Protein AF-A0A6A6Z0R4-F1 (afdb_monomer_lite)

Sequence (86 aa):
MPRTSNDIDYVKWKDPRTKTAKEPPLKPWPMPEFSPLPINDWYDPGEACVTPGLNRHNPMALFKLFFTNEIMDKMVQWTNKYAEQH

Organism: NCBI:txid574789

pLDDT: mean 80.15, std 12.21, range [42.41, 96.75]

Foldseek 3Di:
DDDPDPPPVPPDDDDPVPDDDDDDPDDDDDDPDDDDDDDPDPPDPDDPPDDPPQDPPDVVSVVCVPCPPVNVVVVVVVVVVVVVVD

Secondary structure (DSSP, 8-state):
-------GGGS----GGG-PPPPPPPPPPPPPP--PPP---SS------PPTT--TT-HHHHHHHHS-HHHHHHHHHHHHHHHHH-

Structure (mmCIF, N/CA/C/O backbone):
data_AF-A0A6A6Z0R4-F1
#
_entry.id   AF-A0A6A6Z0R4-F1
#
loop_
_atom_site.group_PDB
_atom_site.id
_atom_site.type_symbol
_atom_site.label_atom_id
_atom_site.label_alt_id
_atom_site.label_comp_id
_atom_site.label_asym_id
_atom_site.label_entity_id
_atom_site.label_seq_id
_atom_site.pdbx_PDB_ins_code
_atom_site.Cartn_x
_atom_site.Cartn_y
_atom_site.Cartn_z
_atom_site.occupancy
_atom_site.B_iso_or_equiv
_atom_site.auth_seq_id
_atom_site.auth_comp_id
_atom_site.auth_asym_id
_atom_site.auth_atom_id
_atom_site.pdbx_PDB_model_num
ATOM 1 N N . MET A 1 1 ? -30.859 10.333 31.185 1.00 42.41 1 MET A N 1
ATOM 2 C CA . MET A 1 1 ? -29.435 10.089 30.858 1.00 42.41 1 MET A CA 1
ATOM 3 C C . MET A 1 1 ? -28.784 11.437 30.592 1.00 42.41 1 MET A C 1
ATOM 5 O O . MET A 1 1 ? -29.368 12.187 29.814 1.00 42.41 1 MET A O 1
ATOM 9 N N . PRO A 1 2 ? -27.672 11.813 31.246 1.00 50.97 2 PRO A N 1
ATOM 10 C CA . PRO A 1 2 ? -27.038 13.088 30.947 1.00 50.97 2 PRO A CA 1
ATOM 11 C C . PRO A 1 2 ? -26.393 12.993 29.562 1.00 50.97 2 PRO A C 1
ATOM 13 O O . PRO A 1 2 ? -25.516 12.162 29.340 1.00 50.97 2 PRO A O 1
ATOM 16 N N . ARG A 1 3 ? -26.876 13.809 28.620 1.00 54.22 3 ARG A N 1
ATOM 17 C CA . ARG A 1 3 ? -26.266 13.971 27.297 1.00 54.22 3 ARG A CA 1
ATOM 18 C C . ARG A 1 3 ? -24.915 14.654 27.482 1.00 54.22 3 ARG A C 1
ATOM 20 O O . ARG A 1 3 ? -24.849 15.728 28.074 1.00 54.22 3 ARG A O 1
ATOM 27 N N . THR A 1 4 ? -23.851 14.053 26.968 1.00 57.66 4 THR A N 1
ATOM 28 C CA . THR A 1 4 ? -22.577 14.745 26.773 1.00 57.66 4 THR A CA 1
ATOM 29 C C . THR A 1 4 ? -22.784 15.780 25.668 1.00 57.66 4 THR A C 1
ATOM 31 O O . THR A 1 4 ? -22.745 15.448 24.487 1.00 57.66 4 THR A O 1
ATOM 34 N N . SER A 1 5 ? -23.120 17.012 26.053 1.00 59.56 5 SER A N 1
ATOM 35 C CA . SER A 1 5 ? -23.189 18.150 25.136 1.00 59.56 5 SER A CA 1
ATOM 36 C C . SER A 1 5 ? -21.787 18.719 24.939 1.00 59.56 5 SER A C 1
ATOM 38 O O . SER A 1 5 ? -21.050 18.882 25.910 1.00 59.56 5 SER A O 1
ATOM 40 N N . ASN A 1 6 ? -21.433 19.034 23.693 1.00 59.97 6 ASN A N 1
ATOM 41 C CA . ASN A 1 6 ? -20.222 19.788 23.361 1.00 59.97 6 ASN A CA 1
ATOM 42 C C . ASN A 1 6 ? -20.443 21.310 23.454 1.00 59.97 6 ASN A C 1
ATOM 44 O O . ASN A 1 6 ? -19.572 22.067 23.029 1.00 59.97 6 ASN A O 1
ATOM 48 N N . ASP A 1 7 ? -21.592 21.763 23.977 1.00 64.25 7 ASP A N 1
ATOM 49 C CA . ASP A 1 7 ? -21.820 23.184 24.246 1.00 64.25 7 ASP A CA 1
ATOM 50 C C . ASP A 1 7 ? -20.738 23.734 25.168 1.00 64.25 7 ASP A C 1
ATOM 52 O O . ASP A 1 7 ? -20.442 23.156 26.219 1.00 64.25 7 ASP A O 1
ATOM 56 N N . ILE A 1 8 ? -20.208 24.898 24.796 1.00 63.16 8 ILE A N 1
ATOM 57 C CA . ILE A 1 8 ? -19.179 25.610 25.558 1.00 63.16 8 ILE A CA 1
ATOM 58 C C . ILE A 1 8 ? -19.638 25.877 26.998 1.00 63.16 8 ILE A C 1
ATOM 60 O O . ILE A 1 8 ? -18.836 25.761 27.923 1.00 63.16 8 ILE A O 1
ATOM 64 N N . ASP A 1 9 ? -20.939 26.109 27.189 1.00 65.62 9 ASP A N 1
ATOM 65 C CA . ASP A 1 9 ? -21.554 26.382 28.490 1.00 65.62 9 ASP A CA 1
ATOM 66 C C . ASP A 1 9 ? -21.581 25.153 29.419 1.00 65.62 9 ASP A C 1
ATOM 68 O O . ASP A 1 9 ? -21.678 25.293 30.639 1.00 65.62 9 ASP A O 1
ATOM 72 N N . TYR A 1 10 ? -21.450 23.938 28.871 1.00 61.88 10 TYR A N 1
ATOM 73 C CA . TYR A 1 10 ? -21.398 22.683 29.637 1.00 61.88 10 TYR A CA 1
ATOM 74 C C . TYR A 1 10 ? -19.974 22.125 29.792 1.00 61.88 10 TYR A C 1
ATOM 76 O O . TYR A 1 10 ? -19.763 21.152 30.531 1.00 61.88 10 TYR A O 1
ATOM 84 N N . VAL A 1 11 ? -18.970 22.732 29.152 1.00 64.12 11 VAL A N 1
ATOM 85 C CA . VAL A 1 11 ? -17.566 22.365 29.359 1.00 64.12 11 VAL A CA 1
ATOM 86 C C . VAL A 1 11 ? -17.124 22.909 30.714 1.00 64.12 11 VAL A C 1
ATOM 88 O O . VAL A 1 11 ? -16.855 24.096 30.875 1.00 64.12 11 VAL A O 1
ATOM 91 N N . LYS A 1 12 ? -17.012 22.024 31.713 1.00 66.31 12 LYS A N 1
ATOM 92 C CA . LYS A 1 12 ? -16.420 22.367 33.016 1.00 66.31 12 LYS A CA 1
ATOM 93 C C . LYS A 1 12 ? -15.051 23.008 32.784 1.00 66.31 12 LYS A C 1
ATOM 95 O O . LYS A 1 12 ? -14.130 22.328 32.324 1.00 66.31 12 LYS A O 1
ATOM 100 N N . TRP A 1 13 ? -14.930 24.298 33.100 1.00 62.28 13 TRP A N 1
ATOM 101 C CA . TRP A 1 13 ? -13.677 25.041 33.009 1.00 62.28 13 TRP A CA 1
ATOM 102 C C . TRP A 1 13 ? -12.585 24.293 33.778 1.00 62.28 13 TRP A C 1
ATOM 104 O O . TRP A 1 13 ? -12.646 24.156 35.001 1.00 62.28 13 TRP A O 1
ATOM 114 N N . LYS A 1 14 ? -11.599 23.757 33.055 1.00 66.81 14 LYS A N 1
ATOM 115 C CA . LYS A 1 14 ? -10.427 23.125 33.662 1.00 66.81 14 LYS A CA 1
ATOM 116 C C . LYS A 1 14 ? -9.380 24.204 33.878 1.00 66.81 14 LYS A C 1
ATOM 118 O O . LYS A 1 14 ? -8.957 24.827 32.905 1.00 66.81 14 LYS A O 1
ATOM 123 N N . ASP A 1 15 ? -8.961 24.397 35.128 1.00 67.88 15 ASP A N 1
ATOM 124 C CA . ASP A 1 15 ? -7.913 25.356 35.470 1.00 67.88 15 ASP A CA 1
ATOM 125 C C . ASP A 1 15 ? -6.664 25.076 34.609 1.00 67.88 15 ASP A C 1
ATOM 127 O O . ASP A 1 15 ? -6.075 23.993 34.716 1.00 67.88 15 ASP A O 1
ATOM 131 N N . PRO A 1 16 ? -6.249 26.010 33.735 1.00 64.88 16 PRO A N 1
ATOM 132 C CA . PRO A 1 16 ? -5.111 25.804 32.848 1.00 64.88 16 PRO A CA 1
ATOM 133 C C . PRO A 1 16 ? -3.798 25.535 33.600 1.00 64.88 16 PRO A C 1
ATOM 135 O O . PRO A 1 16 ? -2.898 24.943 33.008 1.00 64.88 16 PRO A O 1
ATOM 138 N N . ARG A 1 17 ? -3.700 25.887 34.890 1.00 70.00 17 ARG A N 1
ATOM 139 C CA . ARG A 1 17 ? -2.531 25.619 35.750 1.00 70.00 17 ARG A CA 1
ATOM 140 C C . ARG A 1 17 ? -2.400 24.151 36.160 1.00 70.00 17 ARG A C 1
ATOM 142 O O . ARG A 1 17 ? -1.328 23.733 36.578 1.00 70.00 17 ARG A O 1
ATOM 149 N N . THR A 1 18 ? -3.471 23.368 36.029 1.00 70.50 18 THR A N 1
ATOM 150 C CA . THR A 1 18 ? -3.472 21.921 36.322 1.00 70.50 18 THR A CA 1
ATOM 151 C C . THR A 1 18 ? -3.076 21.066 35.117 1.00 70.50 18 THR A C 1
ATOM 153 O O . THR A 1 18 ? -2.991 19.844 35.225 1.00 70.50 18 THR A O 1
ATOM 156 N N . LYS A 1 19 ? -2.828 21.684 33.953 1.00 69.50 19 LYS A N 1
ATOM 157 C CA . LYS A 1 19 ? -2.364 20.967 32.765 1.00 69.50 19 LYS A CA 1
ATOM 158 C C . LYS A 1 19 ? -0.917 20.532 32.975 1.00 69.50 19 LYS A C 1
ATOM 160 O O . LYS A 1 19 ? -0.009 21.358 32.988 1.00 69.50 19 LYS A O 1
ATOM 165 N N . THR A 1 20 ? -0.700 19.227 33.078 1.00 74.19 20 THR A N 1
ATOM 166 C CA . THR A 1 20 ? 0.629 18.642 32.906 1.00 74.19 20 THR A CA 1
ATOM 167 C C . THR A 1 20 ? 1.144 18.988 31.511 1.00 74.19 20 THR A C 1
ATOM 169 O O . THR A 1 20 ? 0.390 18.921 30.532 1.00 74.19 20 THR A O 1
ATOM 172 N N . ALA A 1 21 ? 2.416 19.379 31.412 1.00 74.75 21 ALA A N 1
ATOM 173 C CA . ALA A 1 21 ? 3.062 19.590 30.124 1.00 74.75 21 ALA A CA 1
ATOM 174 C C . ALA A 1 21 ? 2.891 18.330 29.267 1.00 74.75 21 ALA A C 1
ATOM 176 O O . ALA A 1 21 ? 3.141 17.217 29.728 1.00 74.75 21 ALA A O 1
ATOM 177 N N . LYS A 1 22 ? 2.410 18.507 28.033 1.00 76.44 22 LYS A N 1
ATOM 178 C CA . LYS A 1 22 ? 2.407 17.415 27.059 1.00 76.44 22 LYS A CA 1
ATOM 179 C C . LYS A 1 22 ? 3.855 17.035 26.787 1.00 76.44 22 LYS A C 1
ATOM 181 O O . LYS A 1 22 ? 4.709 17.919 26.707 1.00 76.44 22 LYS A O 1
ATOM 186 N N . GLU A 1 23 ? 4.110 15.742 26.634 1.00 82.44 23 GLU A N 1
ATOM 187 C CA . GLU A 1 23 ? 5.415 15.284 26.178 1.00 82.44 23 GLU A CA 1
ATOM 188 C C . GLU A 1 23 ? 5.770 15.981 24.857 1.00 82.44 23 GLU A C 1
ATOM 190 O O . GLU A 1 23 ? 4.882 16.214 24.022 1.00 82.44 23 GLU A O 1
ATOM 195 N N . PRO A 1 24 ? 7.044 16.369 24.672 1.00 83.31 24 PRO A N 1
ATOM 196 C CA . PRO A 1 24 ? 7.478 16.913 23.402 1.00 83.31 24 PRO A CA 1
ATOM 197 C C . PRO A 1 24 ? 7.201 15.881 22.301 1.00 83.31 24 PRO A C 1
ATOM 199 O O . PRO A 1 24 ? 7.308 14.676 22.545 1.00 83.31 24 PRO A O 1
ATOM 202 N N . PRO A 1 25 ? 6.840 16.330 21.089 1.00 81.00 25 PRO A N 1
ATOM 203 C CA . PRO A 1 25 ? 6.654 15.414 19.977 1.00 81.00 25 PRO A CA 1
ATOM 204 C C . PRO A 1 25 ? 7.928 14.590 19.771 1.00 81.00 25 PRO A C 1
ATOM 206 O O . PRO A 1 25 ? 9.044 15.084 19.961 1.00 81.00 25 PRO A O 1
ATOM 209 N N . LEU A 1 26 ? 7.753 13.326 19.378 1.00 85.56 26 LEU A N 1
ATOM 210 C CA . LEU A 1 26 ? 8.865 12.456 19.008 1.00 85.56 26 LEU A CA 1
ATOM 211 C C . LEU A 1 26 ? 9.748 13.164 17.976 1.00 85.56 26 LEU A C 1
ATOM 213 O O . LEU A 1 26 ? 9.241 13.834 17.072 1.00 85.56 26 LEU A O 1
ATOM 217 N N . LYS A 1 27 ? 11.072 13.010 18.107 1.00 84.44 27 LYS A N 1
ATOM 218 C CA . LYS A 1 27 ? 11.999 13.533 17.101 1.00 84.44 27 LYS A CA 1
ATOM 219 C C . LYS A 1 27 ? 11.620 12.941 15.738 1.00 84.44 27 LYS A C 1
ATOM 221 O O . LYS A 1 27 ? 11.512 11.716 15.642 1.00 84.44 27 LYS A O 1
ATOM 226 N N . PRO A 1 28 ? 11.422 13.776 14.703 1.00 80.62 28 PRO A N 1
ATOM 227 C CA . PRO A 1 28 ? 11.218 13.280 13.355 1.00 80.62 28 PRO A CA 1
ATOM 228 C C . PRO A 1 28 ? 12.385 12.384 12.956 1.00 80.62 28 PRO A C 1
ATOM 230 O O . PRO A 1 28 ? 13.532 12.627 13.340 1.00 80.62 28 PRO A O 1
ATOM 233 N N . TRP A 1 29 ? 12.087 11.355 12.175 1.00 82.31 29 TRP A N 1
ATOM 234 C CA . TRP A 1 29 ? 13.121 10.561 11.531 1.00 82.31 29 TRP A CA 1
ATOM 235 C C . TRP A 1 29 ? 13.939 11.492 10.625 1.00 82.31 29 TRP A C 1
ATOM 237 O O . TRP A 1 29 ? 13.348 1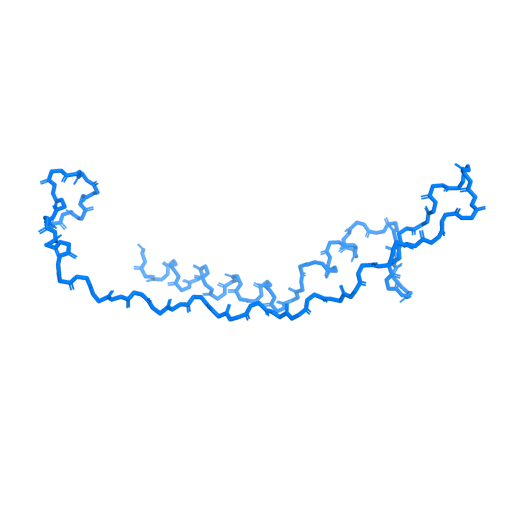2.388 10.009 1.00 82.31 29 TRP A O 1
ATOM 247 N N . PRO A 1 30 ? 15.273 11.336 10.552 1.00 87.19 30 PRO A N 1
ATOM 248 C CA . PRO A 1 30 ? 16.067 12.133 9.631 1.00 87.19 30 PRO A CA 1
ATOM 249 C C . PRO A 1 30 ? 15.542 11.890 8.216 1.00 87.19 30 PRO A C 1
ATOM 251 O O . PRO A 1 30 ? 15.448 10.744 7.772 1.00 87.19 30 PRO A O 1
ATOM 254 N N . MET A 1 31 ? 15.148 12.964 7.532 1.00 83.00 31 MET A N 1
ATOM 255 C CA . MET A 1 31 ? 14.772 12.853 6.129 1.00 83.00 31 MET A CA 1
ATOM 256 C C . MET A 1 31 ? 16.019 12.466 5.327 1.00 83.00 31 MET A C 1
ATOM 258 O O . MET A 1 31 ? 17.110 12.953 5.643 1.00 83.00 31 MET A O 1
ATOM 262 N N . PRO A 1 32 ? 15.889 11.604 4.307 1.00 84.56 32 PRO A N 1
ATOM 263 C CA . PRO A 1 32 ? 16.978 11.386 3.369 1.00 84.56 32 PRO A CA 1
ATOM 264 C C . PRO A 1 32 ? 17.378 12.718 2.721 1.00 84.56 32 PRO A C 1
ATOM 266 O O . PRO A 1 32 ? 16.554 13.625 2.575 1.00 84.56 32 PRO A O 1
ATOM 269 N N . GLU A 1 33 ? 18.649 12.837 2.343 1.00 88.81 33 GLU A N 1
ATOM 270 C CA . GLU A 1 33 ? 19.140 14.005 1.618 1.00 88.81 33 GLU A CA 1
ATOM 271 C C . GLU A 1 33 ? 18.353 14.168 0.312 1.00 88.81 33 GLU A C 1
ATOM 273 O O . GLU A 1 33 ? 18.189 13.218 -0.458 1.00 88.81 33 GLU A O 1
ATOM 278 N N . PHE A 1 34 ? 17.813 15.367 0.082 1.00 84.06 34 PHE A N 1
ATOM 279 C CA . PHE A 1 34 ? 17.054 15.645 -1.128 1.00 84.06 34 PHE A CA 1
ATOM 280 C C . PHE A 1 34 ? 18.000 15.665 -2.331 1.00 84.06 34 PHE A C 1
ATOM 282 O O . PHE A 1 34 ? 18.818 16.571 -2.469 1.00 84.06 34 PHE A O 1
ATOM 289 N N . SER A 1 35 ? 17.854 14.682 -3.216 1.00 84.19 35 SER A N 1
ATOM 290 C CA . SER A 1 35 ? 18.560 14.619 -4.493 1.00 84.19 35 SER A CA 1
ATOM 291 C C . SER A 1 35 ? 17.520 14.538 -5.612 1.00 84.19 35 SER A C 1
ATOM 293 O O . SER A 1 35 ? 16.896 13.486 -5.782 1.00 84.19 35 SER A O 1
ATOM 295 N N . PRO A 1 36 ? 17.240 15.644 -6.326 1.00 80.31 36 PRO A N 1
ATOM 296 C CA . PRO A 1 36 ? 16.293 15.609 -7.428 1.00 80.31 36 PRO A CA 1
ATOM 297 C C . PRO A 1 36 ? 16.823 14.679 -8.522 1.00 80.31 36 PRO A C 1
ATOM 299 O O . PRO A 1 36 ? 18.013 14.685 -8.836 1.00 80.3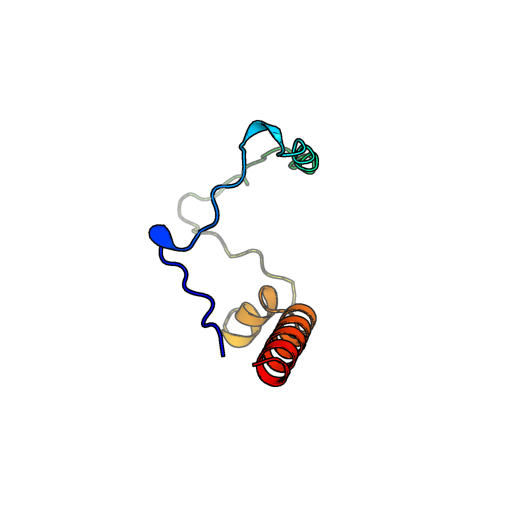1 36 PRO A O 1
ATOM 302 N N . LEU A 1 37 ? 15.931 13.882 -9.110 1.00 75.06 37 LEU A N 1
ATOM 303 C CA . LEU A 1 37 ? 16.300 13.020 -10.227 1.00 75.06 37 LEU A CA 1
ATOM 304 C C . LEU A 1 37 ? 16.710 13.890 -11.429 1.00 75.06 37 LEU A C 1
ATOM 306 O O . LEU A 1 37 ? 15.989 14.837 -11.757 1.00 75.06 37 LEU A O 1
ATOM 310 N N . PRO A 1 38 ? 17.847 13.602 -12.088 1.00 76.81 38 PRO A N 1
ATOM 311 C CA . PRO A 1 38 ? 18.265 14.347 -13.266 1.00 76.81 38 PRO A CA 1
ATOM 312 C C . PRO A 1 38 ? 17.276 14.108 -14.414 1.00 76.81 38 PRO A C 1
ATOM 314 O O . PRO A 1 38 ? 17.034 12.967 -14.810 1.00 76.81 38 PRO A O 1
ATOM 317 N N . ILE A 1 39 ? 16.706 15.190 -14.949 1.00 75.44 39 ILE A N 1
ATOM 318 C CA . ILE A 1 39 ? 15.854 15.159 -16.143 1.00 75.44 39 ILE A CA 1
ATOM 319 C C . ILE A 1 39 ? 16.778 15.297 -17.353 1.00 75.44 39 ILE A C 1
ATOM 321 O O . ILE A 1 39 ? 17.267 16.387 -17.645 1.00 75.44 39 ILE A O 1
ATOM 325 N N . ASN A 1 40 ? 17.063 14.178 -18.019 1.00 76.50 40 ASN A N 1
ATOM 326 C CA . ASN A 1 40 ? 17.995 14.139 -19.151 1.00 76.50 40 ASN A CA 1
ATOM 327 C C . ASN A 1 40 ? 17.327 14.449 -20.503 1.00 76.50 40 ASN A C 1
ATOM 329 O O . ASN A 1 40 ? 18.035 14.724 -21.469 1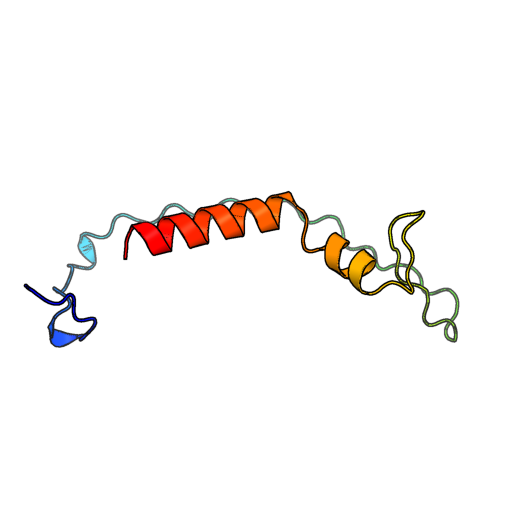.00 76.50 40 ASN A O 1
ATOM 333 N N . ASP A 1 41 ? 15.993 14.429 -20.577 1.00 76.19 41 ASP A N 1
ATOM 334 C CA . ASP A 1 41 ? 15.225 14.733 -21.785 1.00 76.19 41 ASP A CA 1
ATOM 335 C C . ASP A 1 41 ? 14.080 15.696 -21.440 1.00 76.19 41 ASP A C 1
ATOM 337 O O . ASP A 1 41 ? 13.210 15.391 -20.630 1.00 76.19 41 ASP A O 1
ATOM 341 N N . TRP A 1 42 ? 14.114 16.897 -22.025 1.00 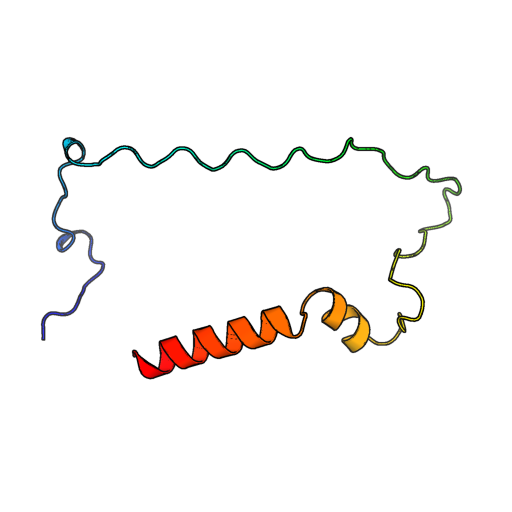72.38 42 TRP A N 1
ATOM 342 C CA . TRP A 1 42 ? 13.121 17.950 -21.785 1.00 72.38 42 TRP A CA 1
ATOM 343 C C . TRP A 1 42 ? 11.739 17.597 -22.355 1.00 72.38 42 TRP A C 1
ATOM 345 O O . TRP A 1 42 ? 10.729 18.139 -21.904 1.00 72.38 42 TRP A O 1
ATOM 355 N N . TYR A 1 43 ? 11.691 16.713 -23.355 1.00 80.12 43 TYR A N 1
ATOM 356 C CA . TYR A 1 43 ? 10.454 16.294 -24.011 1.00 80.12 43 TYR A CA 1
ATOM 357 C C . TYR A 1 43 ? 9.919 14.959 -23.488 1.00 80.12 43 TYR A C 1
ATOM 359 O O . TYR A 1 43 ? 8.781 14.611 -23.806 1.00 80.12 43 TYR A O 1
ATOM 367 N N . ASP A 1 44 ? 10.697 14.235 -22.681 1.00 78.19 44 ASP A N 1
ATOM 368 C CA . ASP A 1 44 ? 10.243 13.019 -22.017 1.00 78.19 44 ASP A CA 1
ATOM 369 C C . ASP A 1 44 ? 9.574 13.381 -20.679 1.00 78.19 44 ASP A C 1
ATOM 371 O O . ASP A 1 44 ? 10.246 13.842 -19.752 1.00 78.19 44 ASP A O 1
ATOM 375 N N . PRO A 1 45 ? 8.253 13.176 -20.525 1.00 71.81 45 PRO A N 1
ATOM 376 C CA . PRO A 1 45 ? 7.586 13.362 -19.238 1.00 71.81 45 PRO A CA 1
ATOM 377 C C . PRO A 1 45 ? 8.067 12.362 -18.169 1.00 71.81 45 PRO A C 1
ATOM 379 O O . PRO A 1 45 ? 7.720 12.514 -16.994 1.00 71.81 45 PRO A O 1
ATOM 382 N N . GLY A 1 46 ? 8.849 11.352 -18.561 1.00 70.75 46 GLY A N 1
ATOM 383 C CA . GLY A 1 46 ? 9.281 10.260 -17.715 1.00 70.75 46 GLY A CA 1
ATOM 384 C C . GLY A 1 46 ? 8.142 9.287 -17.423 1.00 70.75 46 GLY A C 1
ATOM 385 O O . GLY A 1 46 ? 6.968 9.514 -17.724 1.00 70.75 46 GLY A O 1
ATOM 386 N N . GLU A 1 47 ? 8.491 8.172 -16.791 1.00 73.19 47 GLU A N 1
ATOM 387 C CA . GLU A 1 47 ? 7.516 7.188 -16.340 1.00 73.19 47 GLU A CA 1
ATOM 388 C C . GLU A 1 47 ? 7.484 7.111 -14.818 1.00 73.19 47 GLU A C 1
ATOM 390 O O . GLU A 1 47 ? 8.505 7.230 -14.135 1.00 73.19 47 GLU A O 1
ATOM 395 N N . ALA A 1 48 ? 6.296 6.853 -14.269 1.00 74.81 48 ALA A N 1
ATOM 396 C CA . ALA A 1 48 ? 6.164 6.574 -12.850 1.00 74.81 48 ALA A CA 1
ATOM 397 C C . ALA A 1 48 ? 7.009 5.343 -12.482 1.00 74.81 48 ALA A C 1
ATOM 399 O O . ALA A 1 48 ? 6.829 4.253 -13.038 1.00 74.81 48 ALA A O 1
ATOM 400 N N . CYS A 1 49 ? 7.901 5.509 -11.505 1.00 76.06 49 CYS A N 1
ATOM 401 C CA . CYS A 1 49 ? 8.693 4.419 -10.949 1.00 76.06 49 CYS A CA 1
ATOM 402 C C . CYS A 1 49 ? 7.800 3.527 -10.071 1.00 76.06 49 CYS A C 1
ATOM 404 O O . CYS A 1 49 ? 7.732 3.678 -8.853 1.00 76.06 49 CYS A O 1
ATOM 406 N N . VAL A 1 50 ? 7.045 2.632 -10.709 1.00 82.31 50 VAL A N 1
ATOM 407 C CA . VAL A 1 50 ? 6.264 1.589 -10.032 1.00 82.31 50 VAL A CA 1
ATOM 408 C C . VAL A 1 50 ? 7.081 0.311 -9.883 1.00 82.31 50 VAL A C 1
ATOM 410 O O . VAL A 1 50 ? 8.032 0.066 -10.628 1.00 82.31 50 VAL A O 1
ATOM 413 N N . THR A 1 51 ? 6.674 -0.536 -8.942 1.00 81.56 51 THR A N 1
ATOM 414 C CA . THR A 1 51 ? 7.314 -1.826 -8.696 1.00 81.56 51 THR A CA 1
ATOM 415 C C . THR A 1 51 ? 7.363 -2.703 -9.960 1.00 81.56 51 THR A C 1
ATOM 417 O O . THR A 1 51 ? 6.384 -2.765 -10.715 1.00 81.56 51 THR A O 1
ATOM 420 N N . PRO A 1 52 ? 8.486 -3.408 -10.207 1.00 78.94 52 PRO A N 1
ATOM 421 C CA . PRO A 1 52 ? 8.606 -4.325 -11.337 1.00 78.94 52 PRO A CA 1
ATOM 422 C C . PRO A 1 52 ? 7.506 -5.393 -11.312 1.00 78.94 52 PRO A C 1
ATOM 424 O O . PRO A 1 52 ? 7.205 -5.957 -10.262 1.00 78.94 52 PRO A O 1
ATOM 427 N N . GLY A 1 53 ? 6.903 -5.676 -12.468 1.00 81.69 53 GLY A N 1
ATOM 428 C CA . GLY A 1 53 ? 5.831 -6.673 -12.601 1.00 81.69 53 GLY A CA 1
ATOM 429 C C . GLY A 1 53 ? 4.419 -6.167 -12.279 1.00 81.69 53 GLY A C 1
ATOM 430 O O . GLY A 1 53 ? 3.454 -6.909 -12.466 1.00 81.69 53 GLY A O 1
ATOM 431 N N . LEU A 1 54 ? 4.259 -4.910 -11.851 1.00 85.50 54 LEU A N 1
ATOM 432 C CA . LEU A 1 54 ? 2.942 -4.306 -11.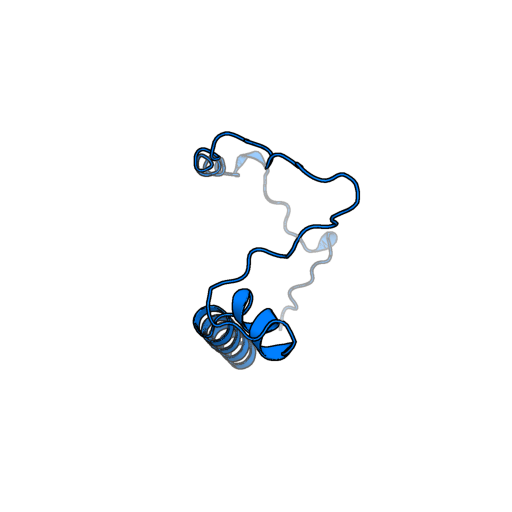660 1.00 85.50 54 LEU A CA 1
ATOM 433 C C . LEU A 1 54 ? 2.326 -3.882 -13.002 1.00 85.50 54 LEU A C 1
ATOM 435 O O . LEU A 1 54 ? 2.925 -3.125 -13.767 1.00 85.50 54 LEU A O 1
ATOM 439 N N . ASN A 1 55 ? 1.088 -4.306 -13.267 1.00 85.56 55 ASN A N 1
ATOM 440 C CA . ASN A 1 55 ? 0.343 -3.827 -14.430 1.00 85.56 55 ASN A CA 1
ATOM 441 C C . ASN A 1 55 ? -0.106 -2.369 -14.221 1.00 85.56 55 ASN A C 1
ATOM 443 O O . ASN A 1 55 ? -1.108 -2.109 -13.556 1.00 85.56 55 ASN A O 1
ATOM 447 N N . ARG A 1 56 ? 0.618 -1.432 -14.842 1.00 84.44 56 ARG A N 1
ATOM 448 C CA . ARG A 1 56 ? 0.361 0.021 -14.805 1.00 84.44 56 ARG A CA 1
ATOM 449 C C . ARG A 1 56 ? -0.982 0.430 -15.402 1.00 84.44 56 ARG A C 1
ATOM 451 O O . ARG A 1 56 ? -1.516 1.471 -15.042 1.00 84.44 56 ARG A O 1
ATOM 458 N N . HIS A 1 57 ? -1.540 -0.384 -16.290 1.00 87.81 57 HIS A N 1
ATOM 459 C CA . HIS A 1 57 ? -2.840 -0.124 -16.905 1.00 87.81 57 HIS A CA 1
ATOM 460 C C . HIS A 1 57 ? -4.002 -0.665 -16.067 1.00 87.81 57 HIS A C 1
ATOM 462 O O . HIS A 1 57 ? -5.161 -0.439 -16.405 1.00 87.81 57 HIS A O 1
ATOM 468 N N . ASN A 1 58 ? -3.715 -1.376 -14.971 1.00 90.56 58 ASN A N 1
ATOM 469 C CA . ASN A 1 58 ? -4.731 -1.854 -14.051 1.00 90.56 58 ASN A CA 1
ATOM 470 C C . ASN A 1 58 ? -4.888 -0.866 -12.878 1.00 90.56 58 ASN A C 1
ATOM 472 O O . ASN A 1 58 ? -4.059 -0.873 -11.961 1.00 90.56 58 ASN A O 1
ATOM 476 N N . PRO A 1 59 ? -5.968 -0.064 -12.836 1.00 90.50 59 PRO A N 1
ATOM 477 C CA . PRO A 1 59 ? -6.166 0.929 -11.779 1.00 90.50 59 PRO A CA 1
ATOM 478 C C . PRO A 1 59 ? -6.269 0.292 -10.387 1.00 90.50 59 PRO A C 1
ATOM 480 O O . PRO A 1 59 ? -5.829 0.879 -9.401 1.00 90.50 59 PRO A O 1
ATOM 483 N N . MET A 1 60 ? -6.777 -0.941 -10.294 1.00 92.25 60 MET A N 1
ATOM 484 C CA . MET A 1 60 ? -6.852 -1.670 -9.028 1.00 92.25 60 MET A CA 1
ATOM 485 C C . MET A 1 60 ? -5.464 -2.086 -8.525 1.00 92.25 60 MET A C 1
ATOM 487 O O . MET A 1 60 ? -5.215 -2.083 -7.321 1.00 92.25 60 MET A O 1
ATOM 491 N N . ALA A 1 61 ? -4.547 -2.437 -9.429 1.00 89.00 61 ALA A N 1
ATOM 492 C CA . ALA A 1 61 ? -3.179 -2.792 -9.056 1.00 89.00 61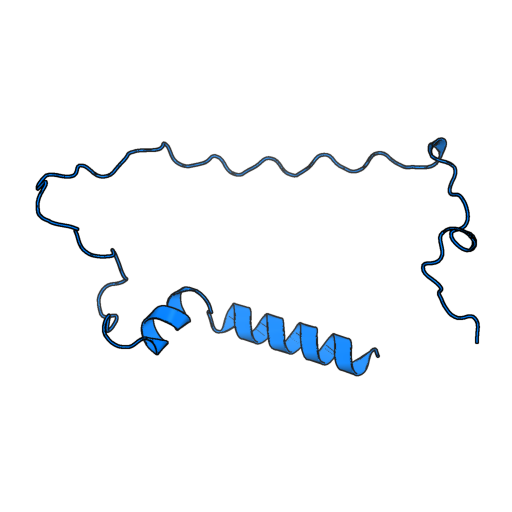 ALA A CA 1
ATOM 493 C C . ALA A 1 61 ? -2.425 -1.574 -8.500 1.00 89.00 61 ALA A C 1
ATOM 495 O O . ALA A 1 61 ? -1.736 -1.691 -7.491 1.00 89.00 61 ALA A O 1
ATOM 496 N N . LEU A 1 62 ? -2.630 -0.399 -9.105 1.00 90.75 62 LEU A N 1
ATOM 497 C CA . LEU A 1 62 ? -2.087 0.867 -8.609 1.00 90.75 62 LEU A CA 1
ATOM 498 C C . LEU A 1 62 ? -2.676 1.252 -7.246 1.00 90.75 62 LEU A C 1
ATOM 500 O O . LEU A 1 62 ? -1.933 1.629 -6.345 1.00 90.75 62 LEU A O 1
ATOM 504 N N . PHE A 1 63 ? -3.990 1.106 -7.061 1.00 90.31 63 PHE A N 1
ATOM 505 C CA . PHE A 1 63 ? -4.650 1.397 -5.784 1.00 90.31 63 PHE A CA 1
ATOM 506 C C . PHE A 1 63 ? -4.070 0.568 -4.625 1.00 90.31 63 PHE A C 1
ATOM 508 O O . PHE A 1 63 ? -3.789 1.096 -3.546 1.00 90.31 63 PHE A O 1
ATOM 515 N N . LYS A 1 64 ? -3.812 -0.723 -4.870 1.00 91.06 64 LYS A N 1
ATOM 516 C CA . LYS A 1 64 ? -3.247 -1.652 -3.879 1.00 91.06 64 LYS A CA 1
ATOM 517 C C . LYS A 1 64 ? -1.816 -1.321 -3.440 1.00 91.06 64 LYS A C 1
ATOM 519 O O . LYS A 1 64 ? -1.385 -1.855 -2.423 1.00 91.06 64 LYS A O 1
ATOM 524 N N . LEU A 1 65 ? -1.090 -0.447 -4.150 1.00 89.00 65 LEU A N 1
ATOM 525 C CA . LEU A 1 65 ? 0.214 0.048 -3.684 1.00 89.00 65 LEU A CA 1
ATOM 526 C C . LEU A 1 65 ? 0.087 0.899 -2.416 1.00 89.00 65 LEU A C 1
ATOM 528 O O . LEU A 1 65 ? 0.979 0.879 -1.573 1.00 89.00 65 LEU A O 1
ATOM 532 N N . PHE A 1 66 ? -1.013 1.642 -2.287 1.00 90.12 66 PHE A N 1
ATOM 533 C CA . PHE A 1 66 ? -1.231 2.583 -1.186 1.00 90.12 66 PHE A CA 1
ATOM 534 C C . PHE A 1 66 ? -2.151 2.009 -0.108 1.00 90.12 66 PHE A C 1
ATOM 536 O O . PHE A 1 66 ? -1.978 2.298 1.073 1.00 90.12 66 PHE A O 1
ATOM 543 N N . PHE A 1 67 ? -3.108 1.169 -0.508 1.00 92.06 67 PHE A N 1
ATOM 544 C CA . PHE A 1 67 ? -4.055 0.511 0.389 1.00 92.06 67 PHE A CA 1
ATOM 545 C C . PHE A 1 67 ? -3.722 -0.970 0.500 1.00 92.06 67 PHE A C 1
ATOM 547 O O . PHE A 1 67 ? -4.307 -1.823 -0.171 1.00 92.06 67 PHE A O 1
ATOM 554 N N . THR A 1 68 ? -2.737 -1.264 1.344 1.00 91.50 68 THR A N 1
ATOM 555 C CA . THR A 1 68 ? -2.324 -2.639 1.620 1.00 91.50 68 THR A CA 1
ATOM 556 C C . THR A 1 68 ? -3.397 -3.381 2.415 1.00 91.50 68 THR A C 1
ATOM 558 O O . THR A 1 68 ? -4.213 -2.773 3.113 1.00 91.50 68 THR A O 1
ATOM 561 N N . ASN A 1 69 ? -3.365 -4.715 2.358 1.00 91.88 69 ASN A N 1
ATOM 562 C CA . ASN A 1 69 ? -4.269 -5.554 3.148 1.00 91.88 69 ASN A CA 1
ATOM 563 C C . ASN A 1 69 ? -4.178 -5.224 4.646 1.00 91.88 69 ASN A C 1
ATOM 565 O O . ASN A 1 69 ? -5.201 -5.138 5.305 1.00 91.88 69 ASN A O 1
ATOM 569 N N . GLU A 1 70 ? -2.982 -4.927 5.164 1.00 93.94 70 GLU A N 1
ATOM 570 C CA . GLU A 1 70 ? -2.803 -4.547 6.571 1.00 93.94 70 GLU A CA 1
ATOM 571 C C . GLU A 1 70 ? -3.550 -3.261 6.951 1.00 93.94 70 GLU A C 1
ATOM 573 O O . GLU A 1 70 ? -4.108 -3.163 8.046 1.00 93.94 70 GLU A O 1
ATOM 578 N N . ILE A 1 71 ? -3.555 -2.258 6.065 1.00 94.25 71 ILE A N 1
ATOM 579 C CA . ILE A 1 71 ? -4.299 -1.011 6.284 1.00 94.25 71 ILE A CA 1
ATOM 580 C C . ILE A 1 71 ? -5.799 -1.305 6.269 1.00 94.25 71 ILE A C 1
ATOM 582 O O . ILE A 1 71 ? -6.517 -0.855 7.163 1.00 94.25 71 ILE A O 1
ATOM 586 N N . MET A 1 72 ? -6.257 -2.093 5.294 1.00 95.31 72 MET A N 1
ATOM 587 C CA . MET A 1 72 ? -7.664 -2.478 5.174 1.00 95.31 72 MET A CA 1
ATOM 588 C C . MET A 1 72 ? -8.138 -3.281 6.391 1.00 95.31 72 MET A C 1
ATOM 590 O O . MET A 1 72 ? -9.189 -2.972 6.950 1.00 95.31 72 MET A O 1
ATOM 594 N N . ASP A 1 73 ? -7.341 -4.236 6.866 1.00 96.69 73 ASP A N 1
ATOM 595 C CA . ASP A 1 73 ? -7.651 -5.049 8.044 1.00 96.69 73 ASP A CA 1
ATOM 596 C C . ASP A 1 73 ? -7.759 -4.187 9.301 1.00 96.69 73 ASP A C 1
ATOM 598 O O . ASP A 1 73 ? -8.704 -4.328 10.082 1.00 96.69 73 ASP A O 1
ATOM 602 N N . LYS A 1 74 ? -6.832 -3.239 9.486 1.00 95.81 74 LYS A N 1
ATOM 603 C CA . LYS A 1 74 ? -6.913 -2.278 10.592 1.00 95.81 74 LYS A CA 1
ATOM 604 C C . LYS A 1 74 ? -8.168 -1.423 10.486 1.00 95.81 74 LYS A C 1
ATOM 606 O O . LYS A 1 74 ? -8.849 -1.254 11.494 1.00 95.81 74 LYS A O 1
ATOM 611 N N . MET A 1 75 ? -8.495 -0.905 9.301 1.00 95.00 75 MET A N 1
ATOM 612 C CA . MET A 1 75 ? -9.724 -0.132 9.102 1.00 95.00 75 MET A CA 1
ATOM 613 C C . MET A 1 75 ? -10.954 -0.941 9.513 1.00 95.00 75 MET A C 1
ATOM 615 O O . MET A 1 75 ? -11.737 -0.459 10.324 1.00 95.00 75 MET A O 1
ATOM 619 N N . VAL A 1 76 ? -11.077 -2.185 9.045 1.00 96.69 76 VAL A N 1
ATOM 620 C CA . VAL A 1 76 ? -12.195 -3.073 9.401 1.00 96.69 76 VAL A CA 1
ATOM 621 C C . VAL A 1 76 ? -12.274 -3.294 10.911 1.00 96.69 76 VAL A C 1
ATOM 623 O O . VAL A 1 76 ? -13.342 -3.128 11.498 1.00 96.69 76 VAL A O 1
ATOM 626 N N . GLN A 1 77 ? -11.152 -3.614 11.563 1.00 96.75 77 GLN A N 1
ATOM 627 C CA . GLN A 1 77 ? -11.111 -3.818 13.015 1.00 96.75 77 GLN A CA 1
ATOM 628 C C . GLN A 1 77 ? -11.586 -2.580 13.782 1.00 96.75 77 GLN A C 1
ATOM 630 O O . GLN A 1 77 ? -12.407 -2.692 14.692 1.00 96.75 77 GLN A O 1
ATOM 635 N N . TRP A 1 78 ? -11.090 -1.396 13.414 1.00 96.00 78 TRP A N 1
ATOM 636 C CA . TRP A 1 78 ? -11.476 -0.143 14.060 1.00 96.00 78 TRP A CA 1
ATOM 637 C C . TRP A 1 78 ? -12.945 0.204 13.817 1.00 96.00 78 TRP A C 1
ATOM 639 O O . TRP A 1 78 ? -13.638 0.580 14.763 1.00 96.00 78 TRP A O 1
ATOM 649 N N . THR A 1 79 ? -13.428 0.053 12.583 1.00 95.75 79 THR A N 1
ATOM 650 C CA . THR A 1 79 ? -14.823 0.335 12.223 1.00 95.75 79 THR A CA 1
ATOM 651 C C . THR A 1 79 ? -15.785 -0.587 12.966 1.00 95.75 79 THR A C 1
ATOM 653 O O . THR A 1 79 ? -16.739 -0.096 13.566 1.00 95.75 79 THR A O 1
ATOM 656 N N . ASN A 1 80 ? -15.510 -1.894 13.005 1.00 96.31 80 ASN A N 1
ATOM 657 C CA . ASN A 1 80 ? -16.353 -2.856 13.717 1.00 96.31 80 ASN A CA 1
ATOM 658 C C . ASN A 1 80 ? -16.346 -2.596 15.225 1.00 96.31 80 ASN A C 1
ATOM 660 O O . ASN A 1 80 ? -17.406 -2.510 15.835 1.00 96.31 80 ASN A O 1
ATOM 664 N N . LYS A 1 81 ? -15.167 -2.372 15.819 1.00 96.25 81 LYS A N 1
ATOM 665 C CA . LYS A 1 81 ? -15.057 -2.045 17.246 1.00 96.25 81 LYS A CA 1
ATOM 666 C C . LYS A 1 81 ? -15.849 -0.789 17.609 1.00 96.25 81 LYS A C 1
ATOM 668 O O . LYS A 1 81 ? -16.463 -0.740 18.668 1.00 96.25 81 LYS A O 1
ATOM 673 N N . TYR A 1 82 ? -15.823 0.233 16.755 1.00 94.12 82 TYR A N 1
ATOM 674 C CA . TYR A 1 82 ? -16.600 1.448 16.984 1.00 94.12 82 TYR A CA 1
ATOM 675 C C . TYR A 1 82 ? -18.108 1.182 16.906 1.00 94.12 82 TYR A C 1
ATOM 677 O O . TYR A 1 82 ? -18.835 1.638 17.786 1.00 94.12 82 TYR A O 1
ATOM 685 N N . ALA A 1 83 ? -18.546 0.414 15.902 1.00 93.62 83 ALA A N 1
ATOM 686 C CA . ALA A 1 83 ? -19.943 0.033 15.694 1.00 93.62 83 ALA A CA 1
ATOM 687 C C . ALA A 1 83 ? -20.503 -0.896 16.784 1.00 93.62 83 ALA A C 1
ATOM 689 O O . ALA A 1 83 ? -21.700 -0.907 17.018 1.00 93.62 83 ALA A O 1
ATOM 690 N N . GLU A 1 84 ? -19.663 -1.681 17.459 1.00 90.94 84 GLU A N 1
ATOM 691 C CA . GLU A 1 84 ? -20.078 -2.479 18.623 1.00 90.94 84 GLU A CA 1
ATOM 692 C C . GLU A 1 84 ? -20.209 -1.634 19.900 1.00 90.94 84 GLU A C 1
ATOM 694 O O . GLU A 1 84 ? -20.905 -2.016 20.839 1.00 90.94 84 GLU A O 1
ATOM 699 N N . GLN A 1 85 ? -19.505 -0.502 19.962 1.00 83.69 85 GLN A N 1
ATOM 700 C CA . GLN A 1 85 ? -19.449 0.369 21.138 1.00 83.69 85 GLN A CA 1
ATOM 701 C C . GLN A 1 85 ? -20.469 1.520 21.103 1.00 83.69 85 GLN A C 1
ATOM 703 O O . GLN A 1 85 ? -20.596 2.219 22.111 1.00 83.69 85 GLN A O 1
ATOM 708 N N . HIS A 1 86 ? -21.161 1.731 19.978 1.00 68.50 86 HIS A N 1
ATOM 709 C CA . HIS A 1 86 ? -22.133 2.809 19.740 1.00 68.50 86 HIS A CA 1
ATOM 710 C C . HIS A 1 86 ? -23.390 2.267 19.065 1.00 68.50 86 HIS A C 1
ATOM 712 O O . HIS A 1 86 ? -24.474 2.826 19.343 1.00 68.50 86 HIS A O 1
#

Radius of gyration: 24.32 Å; chains: 1; bounding box: 49×33×60 Å